Protein AF-A0A9W4NY08-F1 (afdb_monomer_lite)

Foldseek 3Di:
DVCLPPDLVNLLVVQVVCVVVVNQEEEDEDEPDPSCVVRVVSNLVSLVVVVGAYAYEYECPPHHGDDLVVVLVVCVPPVPRSRFDDDPNAGEYEYEPNPVVVVSVVVSVVVGRYDYDYD

pLDDT: mean 95.14, std 4.24, range [72.25, 98.69]

Radius of gyration: 13.93 Å; chains: 1; bounding box: 34×30×31 Å

Secondary structure (DSSP, 8-state):
-TTTT--HHHHHHHHHHHHHTT--EEEEEEES-TTHHHHHHHHHHHHHHHT-EEEEEEESSSSSPPPHHHHHHHHHHHTTSTTB-EETTEEEEEEES-GGGHHHHHHHHHHS-EEEE--

Sequence (119 aa):
MNAENYTTTDWGTNIQAAQDAHIDAFTLNIASDPRIAQIMPKAFKVAASKGFKLFLSFDYAGNDAWGADKVAELLTIYTNLDAYYQHNGQNLVSTFEGSGSAEDWISIKEKYNVFFIPD

InterPro domains:
  IPR005197 Glycoside hydrolase family 71 [PF03659] (2-119)

Organism: NCBI:txid1612424

Structure (mmCIF, N/CA/C/O backbone):
data_AF-A0A9W4NY08-F1
#
_entry.id   AF-A0A9W4NY08-F1
#
loop_
_atom_site.group_PDB
_atom_site.id
_atom_site.type_symbol
_atom_site.label_atom_id
_atom_site.label_alt_id
_atom_site.label_comp_id
_atom_site.label_asym_id
_atom_site.label_entity_id
_atom_site.label_seq_id
_atom_site.pdbx_PDB_ins_code
_atom_site.Cartn_x
_atom_site.Cartn_y
_atom_site.Cartn_z
_atom_site.occupancy
_atom_site.B_iso_or_equiv
_atom_site.auth_seq_id
_atom_site.auth_comp_id
_atom_site.auth_asym_id
_atom_site.auth_atom_id
_atom_site.pdbx_PDB_model_num
ATOM 1 N N . MET A 1 1 ? -6.721 9.687 -10.732 1.00 72.25 1 MET A N 1
ATOM 2 C CA . MET A 1 1 ? -6.701 8.680 -9.642 1.00 72.25 1 MET A CA 1
ATOM 3 C C . MET A 1 1 ? -7.918 8.889 -8.750 1.00 72.25 1 MET A C 1
ATOM 5 O O . MET A 1 1 ? -8.255 10.033 -8.484 1.00 72.25 1 MET A O 1
ATOM 9 N N . ASN A 1 2 ? -8.570 7.823 -8.276 1.00 79.12 2 ASN A N 1
ATOM 10 C CA . ASN A 1 2 ? -9.865 7.929 -7.578 1.00 79.12 2 ASN A CA 1
ATOM 11 C C . ASN A 1 2 ? -9.802 8.706 -6.250 1.00 79.12 2 ASN A C 1
ATOM 13 O O . ASN A 1 2 ? -10.736 9.427 -5.917 1.00 79.12 2 ASN A O 1
ATOM 17 N N . ALA A 1 3 ? -8.691 8.602 -5.518 1.00 87.00 3 ALA A N 1
ATOM 18 C CA . ALA A 1 3 ? -8.512 9.238 -4.210 1.00 87.00 3 ALA A CA 1
ATOM 19 C C . ALA A 1 3 ? -7.702 10.550 -4.255 1.00 87.00 3 ALA A C 1
ATOM 21 O O . ALA A 1 3 ? -7.220 11.012 -3.223 1.00 87.00 3 ALA A O 1
ATOM 22 N N . GLU A 1 4 ? -7.523 11.155 -5.435 1.00 87.06 4 GLU A N 1
ATOM 23 C CA . GLU A 1 4 ? -6.638 12.316 -5.626 1.00 87.06 4 GLU A CA 1
ATOM 24 C C . GLU A 1 4 ? -6.980 13.504 -4.719 1.00 87.06 4 GLU A C 1
ATOM 26 O O . GLU A 1 4 ? -6.090 14.118 -4.134 1.00 87.06 4 GLU A O 1
ATOM 31 N N . ASN A 1 5 ? -8.274 13.767 -4.538 1.00 91.31 5 ASN A N 1
ATOM 32 C CA . ASN A 1 5 ? -8.768 14.878 -3.728 1.00 91.31 5 ASN A CA 1
ATOM 33 C C . ASN A 1 5 ? -9.328 14.437 -2.370 1.00 91.31 5 ASN A C 1
ATOM 35 O O . ASN A 1 5 ? -9.969 15.237 -1.694 1.00 91.31 5 ASN A O 1
ATOM 39 N N .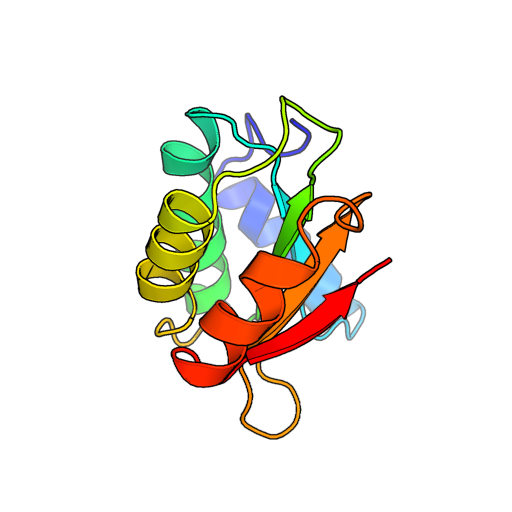 TYR A 1 6 ? -9.107 13.182 -1.960 1.00 94.38 6 TYR A N 1
ATOM 40 C CA . TYR A 1 6 ? -9.619 12.706 -0.678 1.00 94.38 6 TYR A CA 1
ATOM 41 C C . TYR A 1 6 ? -8.936 13.445 0.473 1.00 94.38 6 TYR A C 1
ATOM 43 O O . TYR A 1 6 ? -7.711 13.430 0.645 1.00 94.38 6 TYR A O 1
ATOM 51 N N . THR A 1 7 ? -9.757 14.074 1.300 1.00 94.81 7 THR A N 1
ATOM 52 C CA . THR A 1 7 ? -9.355 14.629 2.586 1.00 94.81 7 THR A CA 1
ATOM 53 C C . THR A 1 7 ? -9.234 13.518 3.630 1.00 94.81 7 THR A C 1
ATOM 55 O O . THR A 1 7 ? -9.638 12.371 3.423 1.00 94.81 7 THR A O 1
ATOM 58 N N . THR A 1 8 ? -8.701 13.846 4.807 1.00 95.06 8 THR A N 1
ATOM 59 C CA . THR A 1 8 ? -8.719 12.913 5.943 1.00 95.06 8 THR A CA 1
ATOM 60 C C . THR A 1 8 ? -10.144 12.559 6.377 1.00 95.06 8 THR A C 1
ATOM 62 O O . THR A 1 8 ? -10.369 11.452 6.860 1.00 95.06 8 THR A O 1
ATOM 65 N N . THR A 1 9 ? -11.103 13.471 6.183 1.00 96.94 9 THR A N 1
ATOM 66 C CA . THR A 1 9 ? -12.526 13.240 6.468 1.00 96.94 9 THR A CA 1
ATOM 67 C C . THR A 1 9 ? -13.128 12.233 5.494 1.00 96.94 9 THR A C 1
ATOM 69 O O . THR A 1 9 ? -13.845 11.332 5.928 1.00 96.94 9 THR A O 1
ATOM 72 N N . ASP A 1 10 ? -12.789 12.327 4.206 1.00 97.75 10 ASP A N 1
ATOM 73 C CA . ASP A 1 10 ? -13.265 11.378 3.194 1.00 97.75 10 ASP A CA 1
ATOM 74 C C . ASP A 1 10 ? -12.733 9.973 3.483 1.00 97.75 10 ASP A C 1
ATOM 76 O O . ASP A 1 10 ? -13.509 9.022 3.561 1.00 97.75 10 ASP A O 1
ATOM 80 N N . TRP A 1 11 ? -11.428 9.841 3.749 1.00 97.75 11 TRP A N 1
ATOM 81 C CA . TRP A 1 11 ? -10.839 8.568 4.179 1.00 97.75 11 TRP A CA 1
ATOM 82 C C . TRP A 1 11 ? -11.510 8.022 5.439 1.00 97.75 11 TRP A C 1
ATOM 84 O O . TRP A 1 11 ? -11.850 6.844 5.493 1.00 97.75 11 TRP A O 1
ATOM 94 N N . GLY A 1 12 ? -11.738 8.876 6.439 1.00 98.25 12 GLY A N 1
ATOM 95 C CA . GLY A 1 12 ? -12.351 8.471 7.700 1.00 98.25 12 GLY A CA 1
ATOM 96 C C . GLY A 1 12 ? -13.782 7.974 7.519 1.00 98.25 12 GLY A C 1
ATOM 97 O O . GLY A 1 12 ? -14.155 6.973 8.124 1.00 98.25 12 GLY A O 1
ATOM 98 N N . THR A 1 13 ? -14.554 8.641 6.662 1.00 98.44 13 THR A N 1
ATOM 99 C CA . THR A 1 13 ? -15.938 8.271 6.343 1.00 98.44 13 THR A CA 1
ATOM 100 C C . THR A 1 13 ? -15.994 6.932 5.614 1.00 98.44 13 THR A C 1
ATOM 102 O O . THR A 1 13 ? -16.738 6.046 6.023 1.00 98.44 13 THR A O 1
ATOM 105 N N . ASN A 1 14 ? -15.163 6.747 4.584 1.00 98.00 14 ASN A N 1
ATOM 106 C CA . ASN A 1 14 ? -15.124 5.498 3.820 1.00 98.00 14 ASN A CA 1
ATOM 107 C C . ASN A 1 14 ? -14.642 4.315 4.671 1.00 98.00 14 ASN A C 1
ATOM 109 O O . ASN A 1 14 ? -15.232 3.2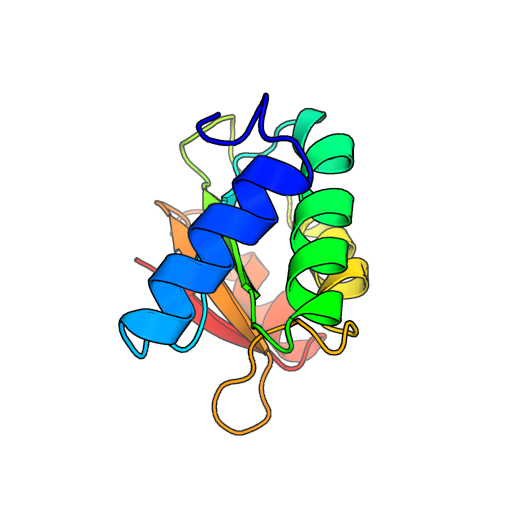40 4.614 1.00 98.00 14 ASN A O 1
ATOM 113 N N . ILE A 1 15 ? -13.610 4.513 5.498 1.00 98.62 15 ILE A N 1
ATOM 114 C CA . ILE A 1 15 ? -13.128 3.476 6.420 1.00 98.62 15 ILE A CA 1
ATOM 115 C C . ILE A 1 15 ? -14.208 3.115 7.444 1.00 98.62 15 ILE A C 1
ATOM 117 O O . ILE A 1 15 ? -14.406 1.936 7.713 1.00 98.62 15 ILE A O 1
ATOM 121 N N . GLN A 1 16 ? -14.932 4.101 7.988 1.00 98.62 16 GLN A N 1
ATOM 122 C CA . GLN A 1 16 ? -16.023 3.817 8.921 1.00 98.62 16 GLN A CA 1
ATOM 123 C C . GLN A 1 16 ? -17.108 2.962 8.261 1.00 98.62 16 GLN A C 1
ATOM 125 O O . GLN A 1 16 ? -17.482 1.932 8.808 1.00 98.62 16 GLN A O 1
ATOM 130 N N . ALA A 1 17 ? -17.548 3.339 7.058 1.00 98.69 17 ALA A N 1
ATOM 131 C CA . ALA A 1 17 ? -18.544 2.571 6.315 1.00 98.69 17 ALA A CA 1
ATOM 132 C C . ALA A 1 17 ? -18.075 1.134 6.022 1.00 98.69 17 ALA A C 1
ATOM 134 O O . ALA A 1 17 ? -18.867 0.198 6.084 1.00 98.69 17 ALA A O 1
ATOM 135 N N . ALA A 1 18 ? -16.785 0.941 5.741 1.00 98.62 18 ALA A N 1
ATOM 136 C CA . ALA A 1 18 ? -16.209 -0.383 5.536 1.00 98.62 18 ALA A CA 1
ATOM 137 C C . ALA A 1 18 ? -16.188 -1.225 6.819 1.00 98.62 18 ALA A C 1
ATOM 139 O O . ALA A 1 18 ? -16.545 -2.400 6.777 1.00 98.62 18 ALA A O 1
ATOM 140 N N . GLN A 1 19 ? -15.837 -0.626 7.960 1.00 98.56 19 GLN A N 1
ATOM 141 C CA . GLN A 1 19 ? -15.906 -1.291 9.265 1.00 98.56 19 GLN A CA 1
ATOM 142 C C . GLN A 1 19 ? -17.342 -1.695 9.616 1.00 98.56 19 GLN A C 1
ATOM 144 O O . GLN A 1 19 ? -17.566 -2.828 10.041 1.00 98.56 19 GLN A O 1
ATOM 149 N N . ASP A 1 20 ? -18.311 -0.807 9.380 1.00 98.62 20 ASP A N 1
ATOM 150 C CA . ASP A 1 20 ? -19.738 -1.072 9.603 1.00 98.62 20 ASP A CA 1
ATOM 151 C C . ASP A 1 20 ? -20.257 -2.211 8.699 1.00 98.62 20 ASP A C 1
ATOM 153 O O . ASP A 1 20 ? -21.185 -2.928 9.065 1.00 98.62 20 ASP A O 1
ATOM 157 N N . ALA A 1 21 ? -19.627 -2.407 7.536 1.00 98.69 21 ALA A N 1
ATOM 158 C CA . ALA A 1 21 ? -19.894 -3.498 6.601 1.00 98.69 21 ALA A CA 1
ATOM 159 C C . ALA A 1 21 ? -19.040 -4.760 6.841 1.00 98.69 21 ALA A C 1
ATOM 161 O O . ALA A 1 21 ? -19.110 -5.693 6.041 1.00 98.69 21 ALA A O 1
ATOM 162 N N . HIS A 1 22 ? -18.243 -4.809 7.914 1.00 97.94 22 HIS A N 1
ATOM 163 C CA . HIS A 1 22 ? -17.334 -5.917 8.239 1.00 97.94 22 HIS A CA 1
ATOM 164 C C . HIS A 1 22 ? -16.252 -6.206 7.181 1.00 97.94 22 HIS A C 1
ATOM 166 O O . HIS A 1 22 ? -15.808 -7.341 7.038 1.00 97.94 22 HIS A O 1
ATOM 172 N N . ILE A 1 23 ? -15.809 -5.187 6.444 1.00 98.62 23 ILE A N 1
ATOM 173 C CA . ILE A 1 23 ? -14.662 -5.289 5.533 1.00 98.62 23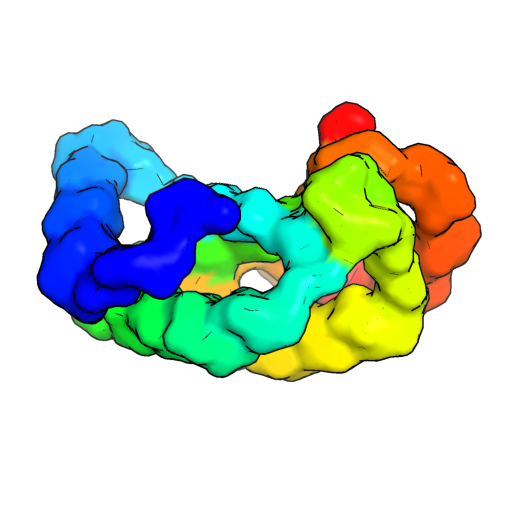 ILE A CA 1
ATOM 174 C C . ILE A 1 23 ? -13.367 -5.205 6.350 1.00 98.62 23 ILE A C 1
ATOM 176 O O . ILE A 1 23 ? -13.221 -4.324 7.195 1.00 98.62 23 ILE A O 1
ATOM 180 N N . ASP A 1 24 ? -12.406 -6.087 6.075 1.00 97.25 24 ASP A N 1
ATOM 181 C CA . ASP A 1 24 ? -11.163 -6.184 6.853 1.00 97.25 24 ASP A CA 1
ATOM 182 C C . ASP A 1 24 ? -10.089 -5.163 6.451 1.00 97.25 24 ASP A C 1
ATOM 184 O O . ASP A 1 24 ? -9.297 -4.711 7.284 1.00 97.25 24 ASP A O 1
ATOM 188 N N . ALA A 1 25 ? -10.021 -4.830 5.160 1.00 98.19 25 ALA A N 1
ATOM 189 C CA . ALA A 1 25 ? -9.002 -3.946 4.612 1.00 98.19 25 ALA A CA 1
ATOM 190 C C . ALA A 1 25 ? -9.416 -3.335 3.271 1.00 98.19 25 ALA A C 1
ATOM 192 O O . ALA A 1 25 ? -10.260 -3.880 2.559 1.00 98.19 25 ALA A O 1
ATOM 193 N N . PHE A 1 26 ? -8.752 -2.245 2.883 1.00 98.00 26 PHE A N 1
ATOM 194 C CA . PHE A 1 26 ? -8.782 -1.767 1.500 1.00 98.00 26 PHE A CA 1
ATOM 195 C C . PHE A 1 26 ? -7.517 -2.143 0.737 1.00 98.00 26 PHE A C 1
ATOM 197 O O . PHE A 1 26 ? -6.397 -1.930 1.206 1.00 98.00 26 PHE A O 1
ATOM 204 N N . THR A 1 27 ? -7.718 -2.592 -0.496 1.00 97.06 27 THR A N 1
ATOM 205 C CA . THR A 1 27 ? -6.682 -2.628 -1.523 1.00 97.06 27 THR A CA 1
ATOM 206 C C . THR A 1 27 ? -6.499 -1.232 -2.112 1.00 97.06 27 THR A C 1
ATOM 208 O O . THR A 1 27 ? -7.455 -0.630 -2.605 1.00 97.06 27 THR A O 1
ATOM 211 N N . LEU A 1 28 ? -5.276 -0.708 -2.102 1.00 96.75 28 LEU A N 1
ATOM 212 C CA . LEU A 1 28 ? -4.948 0.573 -2.722 1.00 96.75 28 LEU A CA 1
ATOM 213 C C . LEU A 1 28 ? -4.376 0.342 -4.120 1.00 96.75 28 LEU A C 1
ATOM 215 O O . LEU A 1 28 ? -3.203 -0.004 -4.247 1.00 96.75 28 LEU A O 1
ATOM 219 N N . ASN A 1 29 ? -5.198 0.552 -5.152 1.00 95.38 29 ASN A N 1
ATOM 220 C CA . ASN A 1 29 ? -4.735 0.520 -6.539 1.00 95.38 29 ASN A CA 1
ATOM 221 C C . ASN A 1 29 ? -3.857 1.743 -6.839 1.00 95.38 29 ASN A C 1
ATOM 223 O O . ASN A 1 29 ? -4.349 2.877 -6.820 1.00 95.38 29 ASN A O 1
ATOM 227 N N . ILE A 1 30 ? -2.568 1.515 -7.088 1.00 96.19 30 ILE A N 1
ATOM 228 C CA . ILE A 1 30 ? -1.568 2.560 -7.302 1.00 96.19 30 ILE A CA 1
ATOM 229 C C . ILE A 1 30 ? -0.865 2.383 -8.650 1.00 96.19 30 ILE A C 1
ATOM 231 O O . ILE A 1 30 ? -0.154 1.410 -8.879 1.00 96.19 30 ILE A O 1
ATOM 235 N N . ALA A 1 31 ? -1.023 3.370 -9.528 1.00 95.69 31 ALA A N 1
ATOM 236 C CA . ALA A 1 31 ? -0.191 3.522 -10.719 1.00 95.69 31 ALA A CA 1
ATOM 237 C C . ALA A 1 31 ? 1.131 4.216 -10.355 1.00 95.69 31 ALA A C 1
ATOM 239 O O . ALA A 1 31 ? 1.199 4.898 -9.323 1.00 95.69 31 ALA A O 1
ATOM 240 N N . SER A 1 32 ? 2.159 4.077 -11.200 1.00 94.88 32 SER A N 1
ATOM 241 C CA . SER A 1 32 ? 3.465 4.736 -11.033 1.00 94.88 32 SER A CA 1
ATOM 242 C C . SER A 1 32 ? 3.344 6.254 -11.237 1.00 94.88 32 SER A C 1
ATOM 244 O O . SER A 1 32 ? 3.708 6.818 -12.265 1.00 94.88 32 SER A O 1
ATOM 246 N N . ASP A 1 33 ? 2.755 6.934 -10.255 1.00 93.31 33 ASP A N 1
ATOM 247 C CA . ASP A 1 33 ? 2.358 8.337 -10.313 1.00 93.31 33 ASP A CA 1
ATOM 248 C C . ASP A 1 33 ? 2.925 9.107 -9.107 1.00 93.31 33 ASP A C 1
ATOM 250 O O . ASP A 1 33 ? 2.697 8.709 -7.960 1.00 93.31 33 ASP A O 1
ATOM 254 N N . PRO A 1 34 ? 3.615 10.246 -9.305 1.00 91.50 34 PRO A N 1
ATOM 255 C CA . PRO A 1 34 ? 4.171 11.040 -8.207 1.00 91.50 34 PRO A CA 1
ATOM 256 C C . PRO A 1 34 ? 3.149 11.480 -7.145 1.00 91.50 34 PRO A C 1
ATOM 258 O O . PRO A 1 34 ? 3.508 11.682 -5.981 1.00 91.50 34 PRO A O 1
ATOM 261 N N . ARG A 1 35 ? 1.866 11.616 -7.507 1.00 92.06 35 ARG A N 1
ATOM 262 C CA . ARG A 1 35 ? 0.793 12.054 -6.599 1.00 92.06 35 ARG A CA 1
ATOM 263 C C . ARG A 1 35 ? 0.552 11.081 -5.444 1.00 92.06 35 ARG A C 1
ATOM 265 O O . ARG A 1 35 ? 0.086 11.514 -4.387 1.00 92.06 35 ARG A O 1
ATOM 272 N N . ILE A 1 36 ? 0.917 9.801 -5.575 1.00 94.00 36 ILE A N 1
ATOM 273 C CA . ILE A 1 36 ? 0.770 8.819 -4.486 1.00 94.00 36 ILE A CA 1
ATOM 274 C C . ILE A 1 36 ? 1.519 9.253 -3.219 1.00 94.00 36 ILE A C 1
ATOM 276 O O . ILE A 1 36 ? 1.051 8.984 -2.114 1.00 94.00 36 ILE A O 1
ATOM 280 N N . ALA A 1 37 ? 2.628 9.991 -3.356 1.00 92.56 37 ALA A N 1
ATOM 281 C CA . ALA A 1 37 ? 3.420 10.475 -2.227 1.00 92.56 37 ALA A CA 1
ATOM 282 C C . ALA A 1 37 ? 2.631 11.434 -1.316 1.00 92.56 37 ALA A C 1
ATOM 284 O O . ALA A 1 37 ? 2.957 11.583 -0.142 1.00 92.56 37 ALA A O 1
ATOM 285 N N . GLN A 1 38 ? 1.570 12.064 -1.832 1.00 92.00 38 GLN A N 1
ATOM 286 C CA . GLN A 1 38 ? 0.700 12.958 -1.064 1.00 92.00 38 GLN A CA 1
ATOM 287 C C . GLN A 1 38 ? -0.538 12.253 -0.492 1.00 92.00 38 GLN A C 1
ATOM 289 O O . GLN A 1 38 ? -1.111 12.723 0.495 1.00 92.00 38 GLN A O 1
ATOM 294 N N . ILE A 1 39 ? -0.970 11.153 -1.110 1.00 94.00 39 ILE A N 1
ATOM 295 C CA . ILE A 1 39 ? -2.230 10.465 -0.787 1.00 94.00 39 ILE A CA 1
ATOM 296 C C . ILE A 1 39 ? -1.986 9.323 0.188 1.00 94.00 39 ILE A C 1
ATOM 298 O O . ILE A 1 39 ? -2.673 9.219 1.203 1.00 94.00 39 ILE A O 1
ATOM 302 N N . MET A 1 40 ? -0.971 8.505 -0.085 1.00 96.31 40 MET A N 1
ATOM 303 C CA . MET A 1 40 ? -0.668 7.303 0.682 1.00 96.31 40 MET A CA 1
ATOM 304 C C . MET A 1 40 ? -0.407 7.598 2.167 1.00 96.31 40 MET A C 1
ATOM 306 O O . MET A 1 40 ? -1.032 6.945 3.007 1.00 96.31 40 MET A O 1
ATOM 310 N N . PRO A 1 41 ? 0.385 8.628 2.548 1.00 96.19 41 PRO A N 1
ATOM 311 C CA . PRO A 1 41 ? 0.571 8.948 3.963 1.00 96.19 41 PRO A CA 1
ATOM 312 C C . PRO A 1 41 ? -0.730 9.355 4.666 1.00 96.19 41 PRO A C 1
ATOM 314 O O . PRO A 1 41 ? -0.932 9.020 5.832 1.00 96.19 41 PRO A O 1
ATOM 317 N N . LYS A 1 42 ? -1.637 10.058 3.970 1.00 96.31 42 LYS A N 1
ATOM 318 C CA . LYS A 1 42 ? -2.938 10.457 4.531 1.00 96.31 42 LYS A CA 1
ATOM 319 C C . LYS A 1 42 ? -3.826 9.236 4.762 1.00 96.31 42 LYS A C 1
ATOM 321 O O . LYS A 1 42 ? -4.384 9.109 5.850 1.00 96.31 42 LYS A O 1
ATOM 326 N N . ALA A 1 43 ? -3.912 8.340 3.778 1.00 97.62 43 ALA A N 1
ATOM 327 C CA . ALA A 1 43 ? -4.699 7.113 3.866 1.00 97.62 43 ALA A CA 1
ATOM 328 C C . ALA A 1 43 ? -4.237 6.239 5.044 1.00 97.62 43 ALA A C 1
ATOM 330 O O . ALA A 1 43 ? -5.033 5.926 5.931 1.00 97.62 43 ALA A O 1
ATOM 331 N N . PHE A 1 44 ? -2.934 5.939 5.119 1.00 98.38 44 PHE A N 1
ATOM 332 C CA . PHE A 1 44 ? -2.361 5.124 6.195 1.00 98.38 44 PHE A CA 1
ATOM 333 C C . PHE A 1 44 ? -2.489 5.778 7.573 1.00 98.38 44 PHE A C 1
ATOM 335 O O . PHE A 1 44 ? -2.786 5.089 8.547 1.00 98.38 44 PHE A O 1
ATOM 342 N N . LYS A 1 45 ? -2.339 7.107 7.673 1.00 97.94 45 LYS A N 1
ATOM 343 C CA . LYS A 1 45 ? -2.550 7.831 8.935 1.00 97.94 45 LYS A CA 1
ATOM 344 C C . LYS A 1 45 ? -3.985 7.681 9.446 1.00 97.94 45 LYS A C 1
ATOM 346 O O . LYS A 1 45 ? -4.188 7.438 10.635 1.00 97.94 45 LYS A O 1
ATOM 351 N N . VAL A 1 46 ? -4.978 7.835 8.569 1.00 98.38 46 VAL A N 1
ATOM 352 C CA . VAL A 1 46 ? -6.389 7.705 8.959 1.00 98.38 46 VAL A CA 1
ATOM 353 C C . VAL A 1 46 ? -6.729 6.252 9.296 1.00 98.38 46 VAL A C 1
ATOM 355 O O . VAL A 1 46 ? -7.355 6.012 10.328 1.00 98.38 46 VAL A O 1
ATOM 358 N N . ALA A 1 47 ? -6.265 5.286 8.500 1.00 98.69 47 ALA A N 1
ATOM 359 C CA . ALA A 1 47 ? -6.458 3.865 8.785 1.00 98.69 47 ALA A CA 1
ATOM 360 C C . ALA A 1 47 ? -5.873 3.460 10.143 1.00 98.69 47 ALA A C 1
ATOM 362 O O . ALA A 1 47 ? -6.587 2.872 10.954 1.00 98.69 47 ALA A O 1
ATOM 363 N N . ALA A 1 48 ? -4.644 3.887 10.451 1.00 98.50 48 ALA A N 1
ATOM 364 C CA . ALA A 1 48 ? -4.031 3.667 11.759 1.00 98.50 48 ALA A CA 1
ATOM 365 C C . ALA A 1 48 ? -4.885 4.244 12.898 1.00 98.50 48 ALA A C 1
ATOM 367 O O . ALA A 1 48 ? -5.151 3.553 13.878 1.00 98.50 48 ALA A O 1
ATOM 368 N N . SER A 1 49 ? -5.397 5.472 12.747 1.00 98.31 49 SER A N 1
ATOM 369 C CA . SER A 1 49 ? -6.246 6.105 13.770 1.00 98.31 49 SER A CA 1
ATOM 370 C C . SER A 1 49 ? -7.582 5.393 14.014 1.00 98.31 49 SER A C 1
ATOM 372 O O . SER A 1 49 ? -8.195 5.585 15.061 1.00 98.31 49 SER A O 1
ATOM 374 N N . LYS A 1 50 ? -8.036 4.576 13.056 1.00 98.25 50 LYS A N 1
ATOM 375 C CA . LYS A 1 50 ? -9.288 3.812 13.121 1.00 98.25 50 LYS A CA 1
ATOM 376 C C . LYS A 1 50 ? -9.083 2.315 13.366 1.00 98.25 50 LYS A C 1
ATOM 378 O O . LYS A 1 50 ? -10.062 1.576 13.401 1.00 98.25 50 LYS A O 1
ATOM 383 N N . GLY A 1 51 ? -7.836 1.861 13.515 1.00 98.12 51 GLY A N 1
ATOM 384 C CA . GLY A 1 51 ? -7.509 0.436 13.609 1.00 98.12 51 GLY A CA 1
ATOM 385 C C . GLY A 1 51 ? -7.839 -0.362 12.340 1.00 98.12 51 GLY A C 1
ATOM 386 O O . GLY A 1 51 ? -7.987 -1.577 12.412 1.00 98.12 51 GLY A O 1
ATOM 387 N N . PHE A 1 52 ? -7.969 0.306 11.193 1.00 98.69 52 PHE A N 1
ATOM 388 C CA . PHE A 1 52 ? -8.279 -0.312 9.905 1.00 98.69 52 PHE A CA 1
ATOM 389 C C . PHE A 1 52 ? -7.004 -0.665 9.139 1.00 98.69 52 PHE A C 1
ATOM 391 O O . PHE A 1 52 ? -5.943 -0.089 9.399 1.00 98.69 52 PHE A O 1
ATOM 398 N N . LYS A 1 53 ? -7.101 -1.602 8.191 1.00 98.69 53 LYS A N 1
ATOM 399 C CA . LYS A 1 53 ? -5.947 -2.095 7.435 1.00 98.69 53 LYS A CA 1
ATOM 400 C C . LYS A 1 53 ? -6.006 -1.708 5.960 1.00 98.69 53 LYS A C 1
ATOM 402 O O . LYS A 1 53 ? -7.076 -1.604 5.370 1.00 98.69 53 LYS A O 1
ATOM 407 N N . LEU A 1 54 ? -4.840 -1.499 5.362 1.00 98.69 54 LEU A N 1
ATOM 408 C CA . LEU A 1 54 ? -4.656 -1.200 3.942 1.00 98.69 54 LEU A CA 1
ATOM 409 C C . LEU A 1 54 ? -3.537 -2.086 3.385 1.00 98.69 54 LEU A C 1
ATOM 411 O O . LEU A 1 54 ? -2.614 -2.439 4.116 1.00 98.69 54 LEU A O 1
ATOM 415 N N . PHE A 1 55 ? -3.563 -2.396 2.094 1.00 98.38 55 PHE A N 1
ATOM 416 C CA . PHE A 1 55 ? -2.422 -3.008 1.406 1.00 98.38 55 PHE A CA 1
ATOM 417 C C . PHE A 1 55 ? -2.289 -2.514 -0.032 1.00 98.38 55 PHE A C 1
ATOM 419 O O . PHE A 1 55 ? -3.188 -1.860 -0.562 1.00 98.38 55 PHE A O 1
ATOM 426 N N . LEU A 1 56 ? -1.133 -2.770 -0.646 1.00 97.69 56 LEU A N 1
ATOM 427 C CA . LEU A 1 56 ? -0.795 -2.220 -1.960 1.00 97.69 56 LEU A CA 1
ATOM 428 C C . LEU A 1 56 ? -1.254 -3.143 -3.093 1.00 97.69 56 LEU A C 1
ATOM 430 O O . LEU A 1 56 ? -1.029 -4.355 -3.045 1.00 97.69 56 LEU A O 1
ATOM 434 N N . SER A 1 57 ? -1.829 -2.537 -4.131 1.00 97.12 57 SER A N 1
ATOM 435 C CA . SER A 1 57 ? -1.999 -3.127 -5.458 1.00 97.12 57 SER A CA 1
ATOM 436 C C . SER A 1 57 ? -1.248 -2.286 -6.477 1.00 97.12 57 SER A C 1
ATOM 438 O O . SER A 1 57 ? -1.629 -1.144 -6.733 1.00 97.12 57 SER A O 1
ATOM 440 N N . PHE A 1 58 ? -0.167 -2.827 -7.030 1.00 96.88 58 PHE A N 1
ATOM 441 C CA . PHE A 1 58 ? 0.638 -2.144 -8.038 1.00 96.88 58 PHE A CA 1
ATOM 442 C C . PHE A 1 58 ? -0.008 -2.282 -9.415 1.00 96.88 58 PHE A C 1
ATOM 444 O O . PHE A 1 58 ? -0.013 -3.365 -9.990 1.00 96.88 58 PHE A O 1
ATOM 451 N N . ASP A 1 59 ? -0.538 -1.182 -9.936 1.00 96.44 59 ASP A N 1
ATOM 452 C CA . ASP A 1 59 ? -1.112 -1.097 -11.276 1.00 96.44 59 ASP A CA 1
ATOM 453 C C . ASP A 1 59 ? -0.003 -0.855 -12.303 1.00 96.44 59 ASP A C 1
ATOM 455 O O . ASP A 1 59 ? 0.545 0.249 -12.379 1.00 96.44 59 ASP A O 1
ATOM 459 N N . TYR A 1 60 ? 0.353 -1.896 -13.057 1.00 95.75 60 TYR A N 1
ATOM 460 C CA . TYR A 1 60 ? 1.394 -1.850 -14.087 1.00 95.75 60 TYR A CA 1
ATOM 461 C C . TYR A 1 60 ? 0.891 -1.307 -15.433 1.00 95.75 60 TYR A C 1
ATOM 463 O O . TYR A 1 60 ? 1.708 -0.994 -16.298 1.00 95.75 60 TYR A O 1
ATOM 471 N N . ALA A 1 61 ? -0.426 -1.165 -15.611 1.00 94.50 61 ALA A N 1
ATOM 472 C CA . ALA A 1 61 ? -1.040 -0.632 -16.829 1.00 94.50 61 ALA A CA 1
ATOM 473 C C . ALA A 1 61 ? -1.490 0.835 -16.688 1.00 94.50 61 ALA A C 1
ATOM 475 O O . ALA A 1 61 ? -1.747 1.507 -17.687 1.00 94.50 61 ALA A O 1
ATOM 476 N N . GLY A 1 62 ? -1.598 1.344 -15.460 1.00 89.44 62 GLY A N 1
ATOM 477 C CA . GLY A 1 62 ? -2.227 2.631 -15.172 1.00 89.44 62 GLY A CA 1
ATOM 478 C C . GLY A 1 62 ? -1.392 3.872 -15.501 1.00 89.44 62 GLY A C 1
ATOM 479 O O . GLY A 1 62 ? -1.978 4.915 -15.795 1.00 89.44 62 GLY A O 1
ATOM 480 N N . ASN A 1 63 ? -0.056 3.802 -15.429 1.00 91.38 63 ASN A N 1
ATOM 481 C CA . ASN A 1 63 ? 0.848 4.902 -15.800 1.00 91.38 63 ASN A CA 1
ATOM 482 C C . ASN A 1 63 ? 2.297 4.405 -15.943 1.00 91.38 63 ASN A C 1
ATOM 484 O O . ASN A 1 63 ? 3.116 4.646 -15.056 1.00 91.38 63 ASN A O 1
ATOM 488 N N . ASP A 1 64 ? 2.579 3.702 -17.041 1.00 92.00 64 ASP A N 1
ATOM 489 C CA . ASP A 1 64 ? 3.788 2.893 -17.246 1.00 92.00 64 ASP A CA 1
ATOM 490 C C . ASP A 1 64 ? 3.969 1.774 -16.202 1.00 92.00 64 ASP A C 1
ATOM 492 O O . ASP A 1 64 ? 3.417 1.790 -15.098 1.00 92.00 64 ASP A O 1
ATOM 496 N N . ALA A 1 65 ? 4.764 0.771 -16.570 1.00 94.44 65 ALA A N 1
ATOM 497 C CA . ALA A 1 65 ? 5.118 -0.317 -15.673 1.00 94.44 65 ALA A CA 1
ATOM 498 C C . ALA A 1 65 ? 5.949 0.198 -14.486 1.00 94.44 65 ALA A C 1
ATOM 500 O O . ALA A 1 65 ? 6.828 1.054 -14.636 1.00 94.44 65 ALA A O 1
ATOM 501 N N . TRP A 1 66 ? 5.719 -0.362 -13.298 1.00 96.62 66 TRP A N 1
ATOM 502 C CA . TRP A 1 66 ? 6.550 -0.068 -12.137 1.00 96.62 66 TRP A CA 1
ATOM 503 C C . TRP A 1 66 ? 7.952 -0.662 -12.291 1.00 96.62 66 TRP A C 1
ATOM 505 O O . TRP A 1 66 ? 8.109 -1.839 -12.603 1.00 96.62 66 TRP A O 1
ATOM 515 N N . GLY A 1 67 ? 8.981 0.126 -11.980 1.00 95.62 67 GLY A N 1
ATOM 516 C CA . GLY A 1 67 ? 10.335 -0.403 -11.804 1.00 95.62 67 GLY A CA 1
ATOM 517 C C . GLY A 1 67 ? 10.501 -1.109 -10.453 1.00 95.62 67 GLY A C 1
ATOM 518 O O . GLY A 1 67 ? 10.016 -0.610 -9.431 1.00 95.62 67 GLY A O 1
ATOM 519 N N . ALA A 1 68 ? 11.245 -2.220 -10.431 1.00 94.62 68 ALA A N 1
ATOM 520 C CA . ALA A 1 68 ? 11.497 -3.031 -9.235 1.00 94.62 68 ALA A CA 1
ATOM 521 C C . ALA A 1 68 ? 12.020 -2.221 -8.034 1.00 94.62 68 ALA A C 1
ATOM 523 O O . ALA A 1 68 ? 11.541 -2.386 -6.911 1.00 94.62 68 ALA A O 1
ATOM 524 N N . ASP A 1 69 ? 12.947 -1.285 -8.269 1.00 95.31 69 ASP A N 1
ATOM 525 C CA . ASP A 1 69 ? 13.505 -0.424 -7.217 1.00 95.31 69 ASP A CA 1
ATOM 526 C C . ASP A 1 69 ? 12.428 0.419 -6.530 1.00 95.31 69 ASP A C 1
ATOM 528 O O . ASP A 1 69 ? 12.435 0.589 -5.308 1.00 95.31 69 ASP A O 1
ATOM 532 N N . LYS A 1 70 ? 11.461 0.921 -7.306 1.00 95.88 70 LYS A N 1
ATOM 533 C CA . LYS A 1 70 ? 10.389 1.751 -6.764 1.00 95.88 70 LYS A CA 1
ATOM 534 C C . LYS A 1 70 ? 9.364 0.924 -5.996 1.00 95.88 70 LYS A C 1
ATOM 536 O O . LYS A 1 70 ? 8.881 1.371 -4.955 1.00 95.88 70 LYS A O 1
ATOM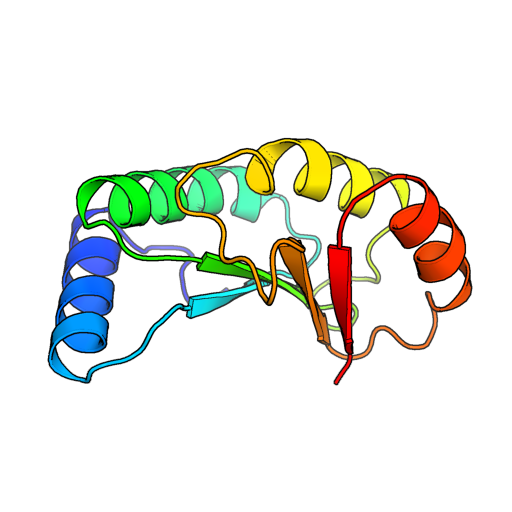 541 N N . VAL A 1 71 ? 9.074 -0.290 -6.462 1.00 96.31 71 VAL A N 1
ATOM 542 C CA . VAL A 1 71 ? 8.272 -1.257 -5.700 1.00 96.31 71 VAL A CA 1
ATOM 543 C C . VAL A 1 71 ? 8.943 -1.546 -4.358 1.00 96.31 71 VAL A C 1
ATOM 545 O O . VAL A 1 71 ? 8.308 -1.409 -3.313 1.00 96.31 71 VAL A O 1
ATOM 548 N N . ALA A 1 72 ? 10.239 -1.866 -4.363 1.00 96.31 72 ALA A N 1
ATOM 549 C CA . ALA A 1 72 ? 11.015 -2.147 -3.158 1.00 96.31 72 ALA A CA 1
ATOM 550 C C . ALA A 1 72 ? 11.033 -0.962 -2.174 1.00 96.31 72 ALA A C 1
ATOM 552 O O . ALA A 1 72 ? 10.885 -1.154 -0.963 1.00 96.31 72 ALA A O 1
ATOM 553 N N . GLU A 1 73 ? 11.164 0.270 -2.674 1.00 96.19 73 GLU A N 1
ATOM 554 C CA . GLU A 1 73 ? 11.064 1.490 -1.865 1.00 96.19 73 GLU A CA 1
ATOM 555 C C . GLU A 1 73 ? 9.702 1.582 -1.158 1.00 96.19 73 GLU A C 1
ATOM 557 O O . GLU A 1 73 ? 9.640 1.756 0.061 1.00 96.19 73 GLU A O 1
ATOM 562 N N . LEU A 1 74 ? 8.605 1.412 -1.901 1.00 97.50 74 LEU A N 1
ATOM 563 C CA . LEU A 1 74 ? 7.252 1.505 -1.353 1.00 97.50 74 LEU A CA 1
ATOM 564 C C . LEU A 1 74 ? 6.960 0.382 -0.354 1.00 97.50 74 LEU A C 1
ATOM 566 O O . LEU A 1 74 ? 6.390 0.648 0.705 1.00 97.50 74 LEU A O 1
ATOM 570 N N . LEU A 1 75 ? 7.402 -0.846 -0.630 1.00 97.56 75 LEU A N 1
ATOM 571 C CA . LEU A 1 75 ? 7.302 -1.939 0.337 1.00 97.56 75 LEU A CA 1
ATOM 572 C C . LEU A 1 75 ? 8.037 -1.581 1.633 1.00 97.56 75 LEU A C 1
ATOM 574 O O . LEU A 1 75 ? 7.446 -1.643 2.705 1.00 97.56 75 LEU A O 1
ATOM 578 N N . THR A 1 76 ? 9.273 -1.088 1.539 1.00 96.81 76 THR A N 1
ATOM 579 C CA . THR A 1 76 ? 10.080 -0.692 2.708 1.00 96.81 76 THR A CA 1
ATOM 580 C C . THR A 1 76 ? 9.377 0.359 3.578 1.00 96.81 76 THR A C 1
ATOM 582 O O . THR A 1 76 ? 9.437 0.286 4.808 1.00 96.81 76 THR A O 1
ATOM 585 N N . ILE A 1 77 ? 8.695 1.321 2.950 1.00 96.56 77 ILE A N 1
ATOM 586 C CA . ILE A 1 77 ? 7.977 2.399 3.642 1.00 96.56 77 ILE A CA 1
ATOM 587 C C . ILE A 1 77 ? 6.700 1.884 4.311 1.00 96.56 77 ILE A C 1
ATOM 589 O O . ILE A 1 77 ? 6.456 2.187 5.479 1.00 96.56 77 ILE A O 1
ATOM 593 N N . TYR A 1 78 ? 5.862 1.146 3.579 1.00 98.12 78 TYR A N 1
ATOM 594 C CA . TYR A 1 78 ? 4.487 0.891 4.012 1.00 98.12 78 TYR A CA 1
ATOM 595 C C . TYR A 1 78 ? 4.308 -0.430 4.759 1.00 98.12 78 TYR A C 1
ATOM 597 O O . TYR A 1 78 ? 3.493 -0.473 5.677 1.00 98.12 78 TYR A O 1
ATOM 605 N N . THR A 1 79 ? 5.062 -1.490 4.442 1.00 97.25 79 THR A N 1
ATOM 606 C CA . THR A 1 79 ? 4.821 -2.819 5.043 1.00 97.25 79 THR A CA 1
ATOM 607 C C . THR A 1 79 ? 5.170 -2.893 6.529 1.00 97.25 79 THR A C 1
ATOM 609 O O . THR A 1 79 ? 4.775 -3.835 7.205 1.00 97.25 79 THR A O 1
ATOM 612 N N . ASN A 1 80 ? 5.921 -1.917 7.045 1.00 94.69 80 ASN A N 1
ATOM 613 C CA . ASN A 1 80 ? 6.281 -1.819 8.462 1.00 94.69 80 ASN A CA 1
ATOM 614 C C . ASN A 1 80 ? 5.269 -1.009 9.288 1.00 94.69 80 ASN A C 1
ATOM 616 O O . ASN A 1 80 ? 5.456 -0.843 10.490 1.00 94.69 80 ASN A O 1
ATOM 620 N N . LEU A 1 81 ? 4.228 -0.457 8.658 1.00 97.69 81 LEU A N 1
ATOM 621 C CA . LEU A 1 81 ? 3.204 0.309 9.359 1.00 97.69 81 LEU A CA 1
ATOM 622 C C . LEU A 1 81 ? 2.185 -0.630 10.001 1.00 97.69 81 LEU A C 1
ATOM 624 O O . LEU A 1 81 ? 1.696 -1.550 9.353 1.00 97.69 81 LEU A O 1
ATOM 628 N N . ASP A 1 82 ? 1.756 -0.318 11.224 1.00 96.44 82 ASP A N 1
ATOM 629 C CA . ASP A 1 82 ? 0.730 -1.102 11.928 1.00 96.44 82 ASP A CA 1
ATOM 630 C C . ASP A 1 82 ? -0.580 -1.218 11.137 1.00 96.44 82 ASP A C 1
ATOM 632 O O . ASP A 1 82 ? -1.311 -2.198 11.271 1.00 96.44 82 ASP A O 1
ATOM 636 N N . ALA A 1 83 ? -0.902 -0.222 10.308 1.00 98.50 83 ALA A N 1
ATOM 637 C CA . ALA A 1 83 ? -2.085 -0.221 9.449 1.00 98.50 83 ALA A CA 1
ATOM 638 C C . ALA A 1 83 ? -1.916 -1.037 8.153 1.00 98.50 83 ALA A C 1
ATOM 640 O O . ALA A 1 83 ? -2.836 -1.065 7.340 1.00 98.50 83 ALA A O 1
ATOM 641 N N . TYR A 1 84 ? -0.779 -1.701 7.934 1.00 98.62 84 TYR A N 1
ATOM 642 C CA . TYR A 1 84 ? -0.597 -2.588 6.789 1.00 98.62 84 TYR A CA 1
ATOM 643 C C . TYR A 1 84 ? -1.280 -3.939 7.031 1.00 98.62 84 TYR A C 1
ATOM 645 O O . TYR A 1 84 ? -1.172 -4.519 8.113 1.00 98.62 84 TYR A O 1
ATOM 653 N N . TYR A 1 85 ? -2.015 -4.443 6.040 1.00 98.62 85 TYR A N 1
ATOM 654 C CA . TYR A 1 85 ? -2.693 -5.732 6.147 1.00 98.62 85 TYR A CA 1
ATOM 655 C C . TYR A 1 85 ? -1.710 -6.894 5.966 1.00 98.62 85 TYR A C 1
ATOM 657 O O . TYR A 1 85 ? -0.930 -6.937 5.010 1.00 98.62 85 TYR A O 1
ATOM 665 N N . GLN A 1 86 ? -1.795 -7.872 6.865 1.00 97.94 86 GLN A N 1
ATOM 666 C CA . GLN A 1 86 ? -1.015 -9.100 6.800 1.00 97.94 86 GLN A CA 1
ATOM 667 C C . GLN A 1 86 ? -1.930 -10.310 6.649 1.00 97.94 86 GLN A C 1
ATOM 669 O O . GLN A 1 86 ? -2.898 -10.466 7.391 1.00 97.94 86 GLN A O 1
ATOM 674 N N . HIS A 1 87 ? -1.575 -11.199 5.728 1.00 96.56 87 HIS A N 1
ATOM 675 C CA . HIS A 1 87 ? -2.180 -12.511 5.577 1.00 96.56 87 HIS A CA 1
ATOM 676 C C . HIS A 1 87 ? -1.237 -13.564 6.166 1.00 96.56 87 HIS A C 1
ATOM 678 O O . HIS A 1 87 ? -0.110 -13.714 5.700 1.00 96.56 87 HIS A O 1
ATOM 684 N N . ASN A 1 88 ? -1.670 -14.276 7.212 1.00 95.88 88 ASN A N 1
ATOM 685 C CA . ASN A 1 88 ? -0.878 -15.317 7.886 1.00 95.88 88 ASN A CA 1
ATOM 686 C C . ASN A 1 88 ? 0.545 -14.870 8.285 1.00 95.88 88 ASN A C 1
ATOM 688 O O . ASN A 1 88 ? 1.512 -15.616 8.144 1.00 95.88 88 ASN A O 1
ATOM 692 N N . GLY A 1 89 ? 0.678 -13.632 8.773 1.00 96.06 89 GLY A N 1
ATOM 693 C CA . GLY A 1 89 ? 1.962 -13.057 9.190 1.00 96.06 89 GLY A CA 1
ATOM 694 C C . GLY A 1 89 ? 2.856 -12.575 8.042 1.00 96.06 89 GLY A C 1
ATOM 695 O O . GLY A 1 89 ? 3.994 -12.182 8.290 1.00 96.06 89 GLY A O 1
ATOM 696 N N . GLN A 1 90 ? 2.366 -12.580 6.801 1.00 97.44 90 GLN A N 1
ATOM 697 C CA . GLN A 1 90 ? 3.055 -12.030 5.633 1.00 97.44 90 GLN A CA 1
ATOM 698 C C . GLN A 1 90 ? 2.332 -10.783 5.128 1.00 97.44 90 GLN A C 1
ATOM 700 O O . GLN A 1 90 ? 1.105 -10.728 5.137 1.00 97.44 90 GLN A O 1
ATOM 705 N N . ASN A 1 91 ? 3.070 -9.780 4.659 1.00 98.00 91 ASN A N 1
ATOM 706 C CA . ASN A 1 91 ? 2.476 -8.557 4.121 1.00 98.00 91 ASN A CA 1
ATOM 707 C C . ASN A 1 91 ? 1.780 -8.863 2.792 1.00 98.00 91 ASN A C 1
ATOM 709 O O . ASN A 1 91 ? 2.429 -9.318 1.851 1.00 98.00 91 ASN A O 1
ATOM 713 N N . LEU A 1 92 ? 0.467 -8.650 2.714 1.00 97.94 92 LEU A N 1
ATOM 714 C CA . LEU A 1 92 ? -0.275 -8.916 1.485 1.00 97.94 92 LEU A CA 1
ATOM 715 C C . LEU A 1 92 ? 0.082 -7.863 0.432 1.00 97.94 92 LEU A C 1
ATOM 717 O O . LEU A 1 92 ? 0.047 -6.671 0.719 1.00 97.94 92 LEU A O 1
ATOM 721 N N . VAL A 1 93 ? 0.399 -8.294 -0.784 1.00 97.12 93 VAL A N 1
ATOM 722 C CA . VAL A 1 93 ? 0.652 -7.407 -1.925 1.00 97.12 93 VAL A CA 1
ATOM 723 C C . VAL A 1 93 ? -0.062 -7.964 -3.148 1.00 97.12 93 VAL A C 1
ATOM 725 O O . VAL A 1 93 ? -0.142 -9.178 -3.323 1.00 97.12 93 VAL A O 1
ATOM 728 N N . SER A 1 94 ? -0.580 -7.083 -3.994 1.00 96.56 94 SER A N 1
ATOM 729 C CA . SER A 1 94 ? -1.237 -7.456 -5.249 1.00 96.56 94 SER A CA 1
ATOM 730 C C . SER A 1 94 ? -0.737 -6.621 -6.422 1.00 96.56 94 SER A C 1
ATOM 732 O O . SER A 1 94 ? 0.006 -5.651 -6.231 1.00 96.56 94 SER A O 1
ATOM 734 N N . THR A 1 95 ? -1.114 -7.019 -7.632 1.00 95.50 95 THR A N 1
ATOM 735 C CA . THR A 1 95 ? -0.804 -6.299 -8.872 1.00 95.50 95 THR A CA 1
ATOM 736 C C . THR A 1 95 ? -2.053 -6.160 -9.732 1.00 95.50 95 THR A C 1
ATOM 738 O O . THR A 1 95 ? -3.019 -6.882 -9.501 1.00 95.50 95 THR A O 1
ATOM 741 N N . PHE A 1 96 ? -2.004 -5.239 -10.697 1.00 94.56 96 PHE A N 1
ATOM 742 C CA . PHE A 1 96 ? -2.857 -5.223 -11.882 1.00 94.56 96 PHE A CA 1
ATOM 743 C C . PHE A 1 96 ? -1.978 -5.267 -13.142 1.00 94.56 96 PHE A C 1
ATOM 745 O O . PHE A 1 96 ? -1.071 -4.437 -13.253 1.00 94.56 96 PHE A O 1
ATOM 752 N N . GLU A 1 97 ? -2.203 -6.217 -14.055 1.00 94.50 97 GLU A N 1
ATOM 753 C CA . GLU A 1 97 ? -1.459 -6.390 -15.324 1.00 94.50 97 GLU A CA 1
ATOM 754 C C . GLU A 1 97 ? 0.079 -6.521 -15.152 1.00 94.50 97 GLU A C 1
ATOM 756 O O . GLU A 1 97 ? 0.879 -6.087 -15.984 1.00 94.50 97 GLU A O 1
ATOM 761 N N . GLY A 1 98 ? 0.529 -7.135 -14.050 1.00 90.44 98 GLY A N 1
ATOM 762 C CA . GLY A 1 98 ? 1.946 -7.186 -13.641 1.00 90.44 98 GLY A CA 1
ATOM 763 C C . GLY A 1 98 ? 2.794 -8.318 -14.242 1.00 90.44 98 GLY A C 1
ATOM 764 O O . GLY A 1 98 ? 3.937 -8.519 -13.821 1.00 90.44 98 GLY A O 1
ATOM 765 N N . SER A 1 99 ? 2.260 -9.096 -15.189 1.00 91.81 99 SER A N 1
ATOM 766 C CA . SER A 1 99 ? 2.901 -10.331 -15.685 1.00 91.81 99 SER A CA 1
ATOM 767 C C . SER A 1 99 ? 4.268 -10.103 -16.348 1.00 91.81 99 SER A C 1
ATOM 769 O O . SER A 1 99 ? 5.158 -10.945 -16.228 1.00 91.81 99 SER A O 1
ATOM 771 N N . GLY A 1 100 ? 4.474 -8.945 -16.982 1.00 92.12 100 GLY A N 1
ATOM 772 C CA . GLY A 1 100 ? 5.753 -8.565 -17.596 1.00 92.12 100 GLY A CA 1
ATOM 773 C C . GLY A 1 100 ? 6.897 -8.349 -16.598 1.00 92.12 100 GLY A C 1
ATOM 774 O O . GLY A 1 100 ? 8.058 -8.427 -16.987 1.00 92.12 100 GLY A O 1
ATOM 775 N N . SER A 1 101 ? 6.585 -8.140 -15.317 1.00 91.19 101 SER A N 1
ATOM 776 C CA . SER A 1 101 ? 7.560 -7.956 -14.231 1.00 91.19 101 SER A CA 1
ATOM 777 C C . SER A 1 101 ? 7.726 -9.210 -13.370 1.00 91.19 101 SER A C 1
ATOM 779 O O . SER A 1 101 ? 8.170 -9.135 -12.227 1.00 91.19 101 SER A O 1
ATOM 781 N N . ALA A 1 102 ? 7.372 -10.386 -13.904 1.00 91.06 102 ALA A N 1
ATOM 782 C CA . ALA A 1 102 ? 7.370 -11.637 -13.150 1.00 91.06 102 ALA A CA 1
ATOM 783 C C . ALA A 1 102 ? 8.718 -11.984 -12.488 1.00 91.06 102 ALA A C 1
ATOM 785 O O . ALA A 1 102 ? 8.743 -12.515 -11.376 1.00 91.06 102 ALA A O 1
ATOM 786 N N . GLU A 1 103 ? 9.830 -11.678 -13.160 1.00 93.81 103 GLU A N 1
ATOM 787 C CA . GLU A 1 103 ? 11.180 -11.956 -12.657 1.00 93.81 103 GLU A CA 1
ATOM 788 C C . GLU A 1 103 ? 11.529 -11.106 -11.424 1.00 93.81 103 GLU A C 1
ATOM 790 O O . GLU A 1 103 ? 12.150 -11.612 -10.484 1.00 93.81 103 GLU A O 1
ATOM 795 N N . ASP A 1 104 ? 11.048 -9.860 -11.363 1.00 93.38 104 ASP A N 1
ATOM 796 C CA . ASP A 1 104 ? 11.269 -8.967 -10.221 1.00 93.38 104 ASP A CA 1
ATOM 797 C C . ASP A 1 104 ? 10.669 -9.560 -8.938 1.00 93.38 104 ASP A C 1
ATOM 799 O O . ASP A 1 104 ? 11.269 -9.469 -7.860 1.00 93.38 104 ASP A O 1
ATOM 803 N N . TRP A 1 105 ? 9.521 -10.242 -9.046 1.00 90.25 105 TRP A N 1
ATOM 804 C CA . TRP A 1 105 ? 8.820 -10.835 -7.904 1.00 90.25 105 TRP A CA 1
ATOM 805 C C . TRP A 1 105 ? 9.630 -11.897 -7.178 1.00 90.25 105 TRP A C 1
ATOM 807 O O . TRP A 1 105 ? 9.486 -12.032 -5.962 1.00 90.25 105 TRP A O 1
ATOM 817 N N . ILE A 1 106 ? 10.495 -12.626 -7.886 1.00 93.12 106 ILE A N 1
ATOM 818 C CA . ILE A 1 106 ? 11.373 -13.619 -7.263 1.00 93.12 106 ILE A CA 1
ATOM 819 C C . ILE A 1 106 ? 12.288 -12.909 -6.261 1.00 93.12 106 ILE A C 1
ATOM 821 O O . ILE A 1 106 ? 12.274 -13.227 -5.072 1.00 93.12 106 ILE A O 1
ATOM 825 N N . SER A 1 107 ? 12.986 -11.868 -6.720 1.00 93.31 107 SER A N 1
ATOM 826 C CA . SER A 1 107 ? 13.911 -11.095 -5.885 1.00 93.31 107 SER A CA 1
ATOM 827 C C . SER A 1 107 ? 13.203 -10.336 -4.752 1.00 93.31 107 SER A C 1
ATOM 829 O O . SER A 1 107 ? 13.696 -10.268 -3.623 1.00 93.31 107 SER A O 1
ATOM 831 N N . ILE A 1 108 ? 12.004 -9.804 -5.014 1.00 93.56 108 ILE A N 1
ATOM 832 C CA . ILE A 1 108 ? 11.209 -9.087 -4.014 1.00 93.56 108 ILE A CA 1
ATOM 833 C C . ILE A 1 108 ? 10.772 -10.038 -2.894 1.00 93.56 108 ILE A C 1
ATOM 835 O O . ILE A 1 108 ? 10.893 -9.682 -1.722 1.00 93.56 108 ILE A O 1
ATOM 839 N N . LYS A 1 109 ? 10.313 -11.254 -3.213 1.00 93.31 109 LYS A N 1
ATOM 840 C CA . LYS A 1 109 ? 9.886 -12.237 -2.200 1.00 93.31 109 LYS A CA 1
ATOM 841 C C . LYS A 1 109 ? 11.041 -12.793 -1.369 1.00 93.31 109 LYS A C 1
ATOM 843 O O . LYS A 1 109 ? 10.821 -13.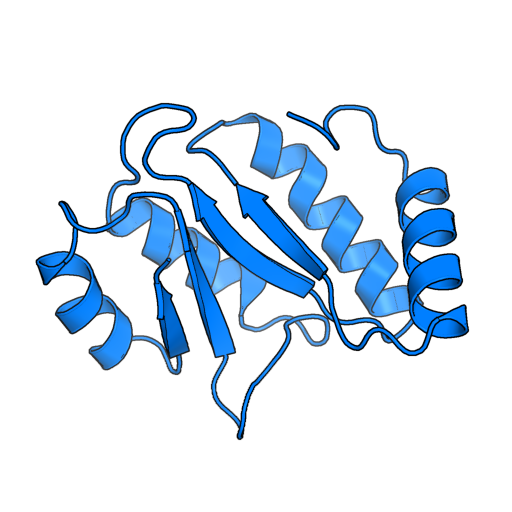176 -0.225 1.00 93.31 109 LYS A O 1
ATOM 848 N N . GLU A 1 110 ? 12.257 -12.827 -1.909 1.00 93.88 110 GLU A N 1
ATOM 849 C CA . GLU A 1 110 ? 13.454 -13.202 -1.142 1.00 93.88 110 GLU A CA 1
ATOM 850 C C . GLU A 1 110 ? 13.840 -12.135 -0.109 1.00 93.88 110 GLU A C 1
ATOM 852 O O . GLU A 1 110 ? 14.341 -12.458 0.969 1.00 93.88 110 GLU A O 1
ATOM 857 N N . LYS A 1 111 ? 13.599 -10.857 -0.424 1.00 93.88 111 LYS A N 1
ATOM 858 C CA . LYS A 1 111 ? 14.019 -9.720 0.406 1.00 93.88 111 LYS A CA 1
ATOM 859 C C . LYS A 1 111 ? 12.942 -9.231 1.374 1.00 93.88 111 LYS A C 1
ATOM 861 O O . LYS A 1 111 ? 13.268 -8.723 2.447 1.00 93.88 111 LYS A O 1
ATOM 866 N N . TYR A 1 112 ? 11.673 -9.357 1.002 1.00 94.31 112 TYR A N 1
ATOM 867 C CA . TYR A 1 112 ? 10.535 -8.853 1.763 1.00 94.31 112 TYR A CA 1
ATOM 868 C C . TYR A 1 112 ? 9.616 -10.003 2.178 1.00 94.31 112 TYR A C 1
ATOM 870 O O . TYR A 1 112 ? 9.309 -10.889 1.386 1.00 94.31 112 TYR A O 1
ATOM 878 N N . ASN A 1 113 ? 9.115 -9.969 3.416 1.00 95.38 113 ASN A N 1
ATOM 879 C CA . ASN A 1 113 ? 8.119 -10.933 3.886 1.00 95.38 113 ASN A CA 1
ATOM 880 C C . ASN A 1 113 ? 6.734 -10.596 3.308 1.00 95.38 113 ASN A C 1
ATOM 882 O O . ASN A 1 113 ? 5.911 -9.966 3.979 1.00 95.38 113 ASN A O 1
ATOM 886 N N . VAL A 1 114 ? 6.509 -10.962 2.047 1.00 95.38 114 VAL A N 1
ATOM 887 C CA . VAL A 1 114 ? 5.298 -10.627 1.291 1.00 95.38 114 VAL A CA 1
ATOM 888 C C . VAL A 1 114 ? 4.577 -11.871 0.770 1.00 95.38 114 VAL A C 1
ATOM 890 O O . VAL A 1 114 ? 5.186 -12.813 0.256 1.00 95.38 114 VAL A O 1
ATOM 893 N N . PHE A 1 115 ? 3.250 -11.846 0.864 1.00 95.81 115 PHE A N 1
ATOM 894 C CA . PHE A 1 115 ? 2.352 -12.786 0.207 1.00 95.81 115 PHE A CA 1
ATOM 895 C C . PHE A 1 115 ? 1.749 -12.091 -1.012 1.00 95.81 115 PHE A C 1
ATOM 897 O O . PHE A 1 115 ? 0.947 -11.172 -0.872 1.00 95.81 115 PHE A O 1
ATOM 904 N N . PHE A 1 116 ? 2.195 -12.489 -2.202 1.00 91.62 116 PHE A N 1
ATOM 905 C CA . PHE A 1 116 ? 1.789 -11.870 -3.464 1.00 91.62 116 PHE A CA 1
ATOM 906 C C . PHE A 1 116 ? 0.576 -12.578 -4.069 1.00 91.62 116 PHE A C 1
ATOM 908 O O . PHE A 1 116 ? 0.622 -13.795 -4.261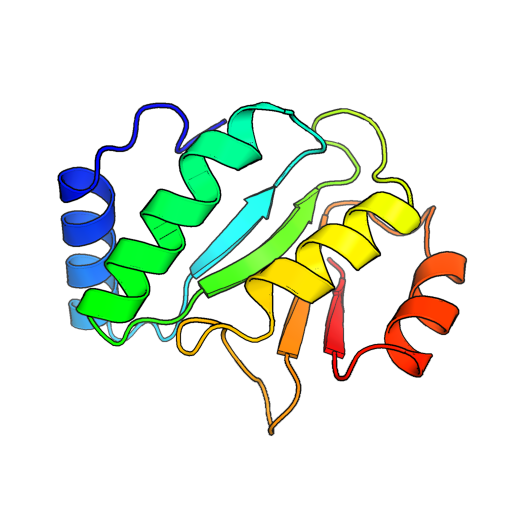 1.00 91.62 116 PHE A O 1
ATOM 915 N N . ILE A 1 117 ? -0.456 -11.807 -4.409 1.00 91.81 117 ILE A N 1
ATOM 916 C CA . ILE A 1 117 ? -1.632 -12.241 -5.170 1.00 91.81 117 ILE A CA 1
ATOM 917 C C . ILE A 1 117 ? -1.745 -11.342 -6.412 1.00 91.81 117 ILE A C 1
ATOM 919 O O . ILE A 1 117 ? -2.289 -10.242 -6.299 1.00 91.81 117 ILE A O 1
ATOM 923 N N . PRO A 1 118 ? -1.191 -11.746 -7.567 1.00 88.31 118 PRO A N 1
ATOM 924 C CA . PRO A 1 118 ? -1.445 -11.039 -8.815 1.00 88.31 118 PRO A CA 1
ATOM 925 C C . PRO A 1 118 ? -2.891 -11.270 -9.278 1.00 88.31 118 PRO A C 1
ATOM 927 O O . PRO A 1 118 ? -3.535 -12.237 -8.857 1.00 88.31 118 PRO A O 1
ATOM 930 N N . ASP A 1 119 ? -3.379 -10.372 -10.121 1.00 73.69 119 ASP A N 1
ATOM 931 C CA . ASP A 1 119 ? -4.621 -10.489 -10.886 1.00 73.69 119 ASP A CA 1
ATOM 932 C C . ASP A 1 119 ? -4.471 -11.356 -12.148 1.00 73.69 119 ASP A C 1
ATOM 934 O O . ASP A 1 119 ? -3.348 -11.443 -12.701 1.00 73.69 119 ASP A O 1
#